Protein AF-A0A8T5KS28-F1 (afdb_monomer)

Nearest PDB structures (foldseek):
  8c5y-assembly1_B  TM=7.343E-01  e=1.553E-05  Pyrococcus abyssi
  2z6k-assembly2_B  TM=7.258E-01  e=2.654E-04  Homo sapiens
  1quq-assembly2_C  TM=7.238E-01  e=4.570E-04  Homo sapiens
  1quq-assembly3_A  TM=7.408E-01  e=6.974E-04  Homo sapiens
  2pi2-assembly3_C  TM=6.755E-01  e=1.131E-03  Homo sapiens

pLDDT: mean 91.24, std 11.67, range [44.41, 98.31]

Foldseek 3Di:
DPDPPDDDDADEDEPLGDDPPRQKHKYKFFFQDDDQFKTWGDPPNDIEIEGEPGGDPDDGRFTKIWIFGWDQDPVGTYGDTDDIDGCNVPDVVVVVVVVVD

Mean predicted aligned error: 4.87 Å

Secondary structure (DSSP, 8-state):
------PPP-EE--GGG--TT-SSEEEEEEEEEE-SSEEEEE-SS-EEEEE-SS---SPTT-EEEEEEEEEEETTEEEEEEEEEEE-TT--HHHHHHHH--

Sequence (101 aa):
MAEDFKRSPAVARNISDIKIEDVRVRIVGTIIDKDESTIALDDGTGKIDVTFKEPVKEDVNTLVRVFGKAVPTDSGFELEGEIIQDMSGLDMDLYKQSISI

Radius of gyration: 13.85 Å; Cα contacts (8 Å, |Δi|>4): 195; chains: 1; bounding box: 34×42×34 Å

Solvent-accessible surface area (backbone atoms only — not comparable to full-atom values): 5876 Å² total; per-residue (Å²): 132,83,76,80,81,72,74,76,72,59,44,81,43,56,67,67,67,68,50,96,83,43,62,28,31,30,40,60,29,31,26,75,40,74,57,66,34,36,36,32,33,37,58,89,67,33,72,40,46,32,43,39,93,55,71,62,85,78,53,70,73,39,36,32,36,40,32,27,34,55,42,82,50,99,91,48,59,36,29,48,42,76,45,80,39,89,36,76,87,58,60,64,71,62,50,51,59,74,70,65,123

Structure (mmCIF, N/CA/C/O backbone):
data_AF-A0A8T5KS28-F1
#
_entry.id   AF-A0A8T5KS28-F1
#
loop_
_atom_site.group_PDB
_atom_site.id
_atom_site.type_symbol
_atom_site.label_atom_id
_atom_site.label_alt_id
_atom_site.label_comp_id
_atom_site.label_asym_id
_atom_site.label_entity_id
_atom_site.label_seq_id
_atom_site.pdbx_PDB_ins_code
_atom_site.Cartn_x
_atom_site.Cartn_y
_atom_site.Cartn_z
_atom_site.occupancy
_atom_site.B_iso_or_equiv
_atom_site.auth_seq_id
_atom_site.auth_comp_id
_atom_site.auth_asym_id
_atom_site.auth_atom_id
_atom_site.pdbx_PDB_model_num
ATOM 1 N N . MET A 1 1 ? 9.915 32.112 -13.707 1.00 45.84 1 MET A N 1
ATOM 2 C CA . MET A 1 1 ? 8.963 31.126 -14.249 1.00 45.84 1 MET A CA 1
ATOM 3 C C . MET A 1 1 ? 8.878 30.028 -13.213 1.00 45.84 1 MET A C 1
ATOM 5 O O . MET A 1 1 ? 9.917 29.473 -12.889 1.00 45.84 1 MET A O 1
ATOM 9 N N . ALA A 1 2 ? 7.720 29.833 -12.584 1.00 51.62 2 ALA A N 1
ATOM 10 C CA . ALA A 1 2 ? 7.530 28.665 -11.736 1.00 51.62 2 ALA A CA 1
ATOM 11 C C . ALA A 1 2 ? 7.384 27.490 -12.699 1.00 51.62 2 ALA A C 1
ATOM 13 O O . ALA A 1 2 ? 6.427 27.455 -13.467 1.00 51.62 2 ALA A O 1
ATOM 14 N N . GLU A 1 3 ? 8.384 26.617 -12.760 1.00 53.19 3 GLU A N 1
ATOM 15 C CA . GLU A 1 3 ? 8.198 25.334 -13.422 1.00 53.19 3 GLU A CA 1
ATOM 16 C C . GLU A 1 3 ? 7.048 24.640 -12.692 1.00 53.19 3 GLU A C 1
ATOM 18 O O . GLU A 1 3 ? 7.104 24.454 -11.474 1.00 53.19 3 GLU A O 1
ATOM 23 N N . ASP A 1 4 ? 5.966 24.340 -13.411 1.00 57.12 4 ASP A N 1
ATOM 24 C CA . ASP A 1 4 ? 4.891 23.504 -12.896 1.00 57.12 4 ASP A CA 1
ATOM 25 C C . ASP A 1 4 ? 5.506 22.142 -12.558 1.00 57.12 4 ASP A C 1
ATOM 27 O O . ASP A 1 4 ? 5.671 21.284 -13.427 1.00 57.12 4 ASP A O 1
ATOM 31 N N . PHE A 1 5 ? 5.892 21.947 -11.293 1.00 59.47 5 PHE A N 1
ATOM 32 C CA . PHE A 1 5 ? 6.320 20.658 -10.759 1.00 59.47 5 PHE A CA 1
ATOM 33 C C . PHE A 1 5 ? 5.121 19.709 -10.800 1.00 59.47 5 PHE A C 1
ATOM 35 O O . PHE A 1 5 ? 4.392 19.517 -9.822 1.00 59.47 5 PHE A O 1
ATOM 42 N N . LYS A 1 6 ? 4.879 19.125 -11.974 1.00 72.44 6 LYS A N 1
ATOM 43 C CA . LYS A 1 6 ? 3.864 18.102 -12.166 1.00 72.44 6 LYS A CA 1
ATOM 44 C C . LYS A 1 6 ? 4.289 16.892 -11.345 1.00 72.44 6 LYS A C 1
ATOM 46 O O . LYS A 1 6 ? 5.331 16.295 -11.603 1.00 72.44 6 LYS A O 1
ATOM 51 N N . ARG A 1 7 ? 3.487 16.542 -10.336 1.00 73.75 7 ARG A N 1
ATOM 52 C CA . ARG A 1 7 ? 3.723 15.340 -9.527 1.00 73.75 7 ARG A CA 1
ATOM 53 C C . ARG A 1 7 ? 3.811 14.125 -10.449 1.00 73.75 7 ARG A C 1
ATOM 55 O O . ARG A 1 7 ? 2.989 13.992 -11.360 1.00 73.75 7 ARG A O 1
ATOM 62 N N . SER A 1 8 ? 4.766 13.236 -10.181 1.00 82.31 8 SER A N 1
ATOM 63 C CA . SER A 1 8 ? 4.866 11.967 -10.898 1.00 82.31 8 SER A CA 1
ATOM 64 C C . SER A 1 8 ? 3.530 11.214 -10.833 1.00 82.31 8 SER A C 1
ATOM 66 O O . SER A 1 8 ? 2.836 11.259 -9.803 1.00 82.31 8 SER A O 1
ATOM 68 N N . PRO A 1 9 ? 3.118 10.553 -11.927 1.00 89.56 9 PRO A N 1
ATOM 69 C CA . PRO A 1 9 ? 1.925 9.722 -11.906 1.00 89.56 9 PRO A CA 1
ATOM 70 C C . PRO A 1 9 ? 2.108 8.592 -10.890 1.00 89.56 9 PRO A C 1
ATOM 72 O O . PRO A 1 9 ? 3.200 8.047 -10.753 1.00 89.56 9 PRO A O 1
ATOM 75 N N . ALA A 1 10 ? 1.037 8.256 -10.172 1.00 94.25 10 ALA A N 1
ATOM 76 C CA . ALA A 1 10 ? 1.044 7.103 -9.283 1.00 94.25 10 ALA A CA 1
ATOM 77 C C . ALA A 1 10 ? 0.875 5.830 -10.118 1.00 94.25 10 ALA A C 1
ATOM 79 O O . ALA A 1 10 ? -0.163 5.644 -10.760 1.00 94.25 10 ALA A O 1
ATOM 80 N N . VAL A 1 11 ? 1.899 4.983 -10.136 1.00 94.75 11 VAL A N 1
ATOM 81 C CA . VAL A 1 11 ? 1.904 3.742 -10.912 1.00 94.75 11 VAL A CA 1
ATOM 82 C C . VAL A 1 11 ? 1.111 2.674 -10.162 1.00 94.75 11 VAL A C 1
ATOM 84 O O . VAL A 1 11 ? 1.272 2.502 -8.957 1.00 94.75 11 VAL A O 1
ATOM 87 N N . ALA A 1 12 ? 0.229 1.960 -10.861 1.00 94.69 12 ALA A N 1
ATOM 88 C CA . ALA A 1 12 ? -0.493 0.845 -10.260 1.00 94.69 12 ALA A CA 1
ATOM 89 C C . ALA A 1 12 ? 0.463 -0.332 -10.004 1.00 94.69 12 ALA A C 1
ATOM 91 O O . ALA A 1 12 ? 1.204 -0.740 -10.907 1.00 94.69 12 ALA A O 1
ATOM 92 N N . ARG A 1 13 ? 0.438 -0.864 -8.781 1.00 95.19 13 ARG A N 1
ATOM 93 C CA . ARG A 1 13 ? 1.259 -1.999 -8.344 1.00 95.19 13 ARG A CA 1
ATOM 94 C C . ARG A 1 13 ? 0.460 -2.910 -7.422 1.00 95.19 13 ARG A C 1
ATOM 96 O O . ARG A 1 13 ? -0.399 -2.422 -6.689 1.00 95.19 13 ARG A O 1
ATOM 103 N N . ASN A 1 14 ? 0.780 -4.199 -7.461 1.00 94.69 14 ASN A N 1
ATOM 104 C CA . ASN A 1 14 ? 0.573 -5.061 -6.303 1.00 94.69 14 ASN A CA 1
ATOM 105 C C . ASN A 1 14 ? 1.688 -4.776 -5.290 1.00 94.69 14 ASN A C 1
ATOM 107 O O . ASN A 1 14 ? 2.777 -4.346 -5.682 1.00 94.69 14 ASN A O 1
ATOM 111 N N . ILE A 1 15 ? 1.444 -5.028 -4.010 1.00 95.75 15 ILE A N 1
ATOM 112 C CA . ILE A 1 15 ? 2.402 -4.755 -2.934 1.00 95.75 15 ILE A CA 1
ATOM 113 C C . ILE A 1 15 ? 3.713 -5.520 -3.162 1.00 95.75 15 ILE A C 1
ATOM 115 O O . ILE A 1 15 ? 4.785 -4.935 -3.024 1.00 95.75 15 ILE A O 1
ATOM 119 N N . SER A 1 16 ? 3.652 -6.786 -3.592 1.00 94.88 16 SER A N 1
ATOM 120 C CA . SER A 1 16 ? 4.854 -7.585 -3.885 1.00 94.88 16 SER A CA 1
ATOM 121 C C . SER A 1 16 ? 5.681 -7.074 -5.069 1.00 94.88 16 SER A C 1
ATOM 123 O O . SER A 1 16 ? 6.847 -7.439 -5.203 1.00 94.88 16 SER A O 1
ATOM 125 N N . ASP A 1 17 ? 5.079 -6.264 -5.941 1.00 95.00 17 ASP A N 1
ATOM 126 C CA . ASP A 1 17 ? 5.665 -5.839 -7.215 1.00 95.00 17 ASP A CA 1
ATOM 127 C C . ASP A 1 17 ? 6.252 -4.421 -7.155 1.00 95.00 17 ASP A C 1
ATOM 129 O O . ASP A 1 17 ? 6.704 -3.904 -8.181 1.00 95.00 17 ASP A O 1
ATOM 133 N N . ILE A 1 18 ? 6.225 -3.774 -5.983 1.00 95.50 18 ILE A N 1
ATOM 134 C CA . ILE A 1 18 ? 6.810 -2.445 -5.772 1.00 95.50 18 ILE A CA 1
ATOM 135 C C . ILE A 1 18 ? 8.328 -2.519 -5.972 1.00 95.50 18 ILE A C 1
ATOM 137 O O . ILE A 1 18 ? 9.016 -3.361 -5.393 1.00 95.50 18 ILE A O 1
ATOM 141 N N . LYS A 1 19 ? 8.857 -1.616 -6.800 1.00 94.25 19 LYS A N 1
ATOM 142 C CA . LYS A 1 19 ? 10.287 -1.516 -7.117 1.00 94.25 19 LYS A CA 1
ATOM 143 C C . LYS A 1 19 ? 10.881 -0.222 -6.598 1.00 94.25 19 LYS A C 1
ATOM 145 O O . LYS A 1 19 ? 10.189 0.770 -6.396 1.00 94.25 19 LYS A O 1
ATOM 150 N N . ILE A 1 20 ? 12.206 -0.197 -6.493 1.00 91.12 20 ILE A N 1
ATOM 151 C CA . ILE A 1 20 ? 12.943 0.991 -6.046 1.00 91.12 20 ILE A CA 1
ATOM 152 C C . ILE A 1 20 ? 12.778 2.187 -6.996 1.00 91.12 20 ILE A C 1
ATOM 154 O O . ILE A 1 20 ? 12.910 3.333 -6.578 1.00 91.12 20 ILE A O 1
ATOM 158 N N . GLU A 1 21 ? 12.454 1.934 -8.267 1.00 92.44 21 GLU A N 1
ATOM 159 C CA . GLU A 1 21 ? 12.163 2.986 -9.244 1.00 92.44 21 GLU A CA 1
ATOM 160 C C . GLU A 1 21 ? 10.749 3.580 -9.098 1.00 92.44 21 GLU A C 1
ATOM 162 O O . GLU A 1 21 ? 10.461 4.639 -9.666 1.00 92.44 21 GLU A O 1
ATOM 167 N N . ASP A 1 22 ? 9.851 2.917 -8.361 1.00 92.12 22 ASP A N 1
ATOM 168 C CA . ASP A 1 22 ? 8.458 3.330 -8.213 1.00 92.12 22 ASP A CA 1
ATOM 169 C C . ASP A 1 22 ? 8.332 4.474 -7.191 1.00 92.12 22 ASP A C 1
ATOM 171 O O . ASP A 1 22 ? 7.912 4.295 -6.053 1.00 92.12 22 ASP A O 1
ATOM 175 N N . VAL A 1 23 ? 8.653 5.698 -7.618 1.00 92.25 23 VAL A N 1
ATOM 176 C CA . VAL A 1 23 ? 8.612 6.901 -6.759 1.00 92.25 23 VAL A CA 1
ATOM 177 C C . VAL A 1 23 ? 7.233 7.134 -6.131 1.00 92.25 23 VAL A C 1
ATOM 179 O O . VAL A 1 23 ? 7.126 7.597 -4.996 1.00 92.25 23 VAL A O 1
ATOM 182 N N . ARG A 1 24 ? 6.161 6.861 -6.881 1.00 95.75 24 ARG A N 1
ATOM 183 C CA . ARG A 1 24 ? 4.780 7.059 -6.440 1.00 95.75 24 ARG A CA 1
ATOM 184 C C . ARG A 1 24 ? 3.920 5.911 -6.935 1.00 95.75 24 ARG A C 1
ATOM 186 O O . ARG A 1 24 ? 3.859 5.668 -8.141 1.00 95.75 24 ARG A O 1
ATOM 193 N N . VAL A 1 25 ? 3.214 5.257 -6.025 1.00 96.88 25 VAL A N 1
ATOM 194 C CA . VAL A 1 25 ? 2.394 4.083 -6.329 1.00 96.88 25 VAL A CA 1
ATOM 195 C C . VAL A 1 25 ? 0.938 4.295 -5.955 1.00 96.88 25 VAL A C 1
ATOM 197 O O . VAL A 1 25 ? 0.584 5.171 -5.161 1.00 96.88 25 VAL A O 1
ATOM 200 N N . ARG A 1 26 ? 0.086 3.485 -6.577 1.00 96.81 26 ARG A N 1
ATOM 201 C CA . ARG A 1 26 ? -1.318 3.314 -6.234 1.00 96.81 26 ARG A CA 1
ATOM 202 C C . ARG A 1 26 ? -1.578 1.835 -6.000 1.00 96.81 26 ARG A C 1
ATOM 204 O O . ARG A 1 26 ? -1.487 1.053 -6.948 1.00 96.81 26 ARG A O 1
ATOM 211 N N . ILE A 1 27 ? -1.971 1.493 -4.783 1.00 96.81 27 ILE A N 1
ATOM 212 C CA . ILE A 1 27 ? -2.269 0.122 -4.364 1.00 96.81 27 ILE A CA 1
ATOM 213 C C . ILE A 1 27 ? -3.730 0.008 -3.929 1.00 96.81 27 ILE A C 1
ATOM 215 O O . ILE A 1 27 ? -4.346 1.000 -3.532 1.00 96.81 27 ILE A O 1
ATOM 219 N N . VAL A 1 28 ? -4.302 -1.187 -4.048 1.00 96.94 28 VAL A N 1
ATOM 220 C CA . VAL A 1 28 ? -5.641 -1.514 -3.541 1.00 96.94 28 VAL A CA 1
ATOM 221 C C . VAL A 1 28 ? -5.488 -2.699 -2.608 1.00 96.94 28 VAL A C 1
ATOM 223 O O . VAL A 1 28 ? -4.956 -3.716 -3.032 1.00 96.94 28 VAL A O 1
ATOM 226 N N . GLY A 1 29 ? -5.947 -2.563 -1.369 1.00 96.94 29 GLY A N 1
ATOM 227 C CA . GLY A 1 29 ? -5.794 -3.589 -0.344 1.00 96.94 29 GLY A CA 1
ATOM 228 C C . GLY A 1 29 ? -6.767 -3.386 0.809 1.00 96.94 29 GLY A C 1
ATOM 229 O O . GLY A 1 29 ? -7.431 -2.352 0.914 1.00 96.94 29 GLY A O 1
ATOM 230 N N . THR A 1 30 ? -6.873 -4.394 1.660 1.00 97.88 30 THR A N 1
ATOM 231 C CA . THR A 1 30 ? -7.706 -4.375 2.859 1.00 97.88 30 THR A CA 1
ATOM 232 C C . THR A 1 30 ? -6.878 -3.918 4.053 1.00 97.88 30 THR A C 1
ATOM 234 O O . THR A 1 30 ? -5.752 -4.375 4.235 1.00 97.88 30 THR A O 1
ATOM 237 N N . ILE A 1 31 ? -7.440 -3.034 4.880 1.00 98.31 31 ILE A N 1
ATOM 238 C CA . ILE A 1 31 ? -6.831 -2.646 6.158 1.00 98.31 31 ILE A CA 1
ATOM 239 C C . ILE A 1 31 ? -6.874 -3.851 7.098 1.00 98.31 31 ILE A C 1
ATOM 241 O O . ILE A 1 31 ? -7.959 -4.307 7.456 1.00 98.31 31 ILE A O 1
ATOM 245 N N . ILE A 1 32 ? -5.710 -4.360 7.497 1.00 98.31 32 ILE A N 1
ATOM 246 C CA . ILE A 1 32 ? -5.587 -5.502 8.418 1.00 98.31 32 ILE A CA 1
ATOM 247 C C . ILE A 1 32 ? -5.193 -5.083 9.836 1.00 98.31 32 ILE A C 1
ATOM 249 O O . ILE A 1 32 ? -5.470 -5.824 10.776 1.00 98.31 32 ILE A O 1
ATOM 253 N N . ASP A 1 33 ? -4.592 -3.903 9.990 1.00 98.19 33 ASP A N 1
ATOM 254 C CA . ASP A 1 33 ? -4.273 -3.292 11.280 1.00 98.19 33 ASP A CA 1
ATOM 255 C C . ASP A 1 33 ? -4.281 -1.761 11.165 1.00 98.19 33 ASP A C 1
ATOM 257 O O . ASP A 1 33 ? -4.130 -1.218 10.062 1.00 98.19 33 ASP A O 1
ATOM 261 N N . LYS A 1 34 ? -4.495 -1.067 12.285 1.00 97.06 34 LYS A N 1
ATOM 262 C CA . LYS A 1 34 ? -4.637 0.392 12.331 1.00 97.06 34 LYS A CA 1
ATOM 263 C C . LYS A 1 34 ? -4.189 0.978 13.670 1.00 97.06 34 LYS A C 1
ATOM 265 O O . LYS A 1 34 ? -4.641 0.548 14.728 1.00 97.06 34 LYS A O 1
ATOM 270 N N . ASP A 1 35 ? -3.419 2.055 13.572 1.00 96.06 35 ASP A N 1
ATOM 271 C CA . ASP A 1 35 ? -3.185 3.056 14.616 1.00 96.06 35 ASP A CA 1
ATOM 272 C C . ASP A 1 35 ? -3.781 4.420 14.179 1.00 96.06 35 ASP A C 1
ATOM 274 O O . ASP A 1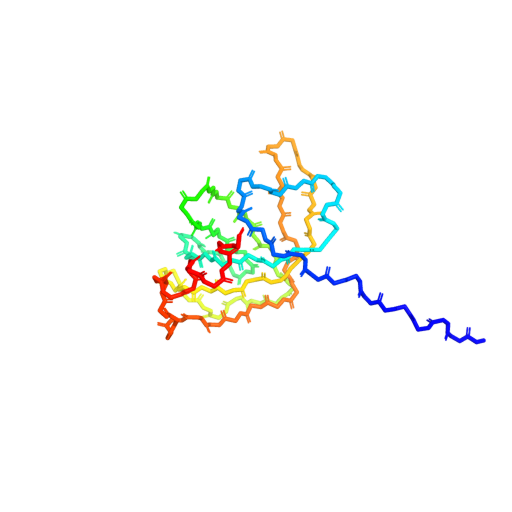 35 ? -4.481 4.499 13.167 1.00 96.06 35 ASP A O 1
ATOM 278 N N . GLU A 1 36 ? -3.547 5.516 14.911 1.00 94.25 36 GLU A N 1
ATO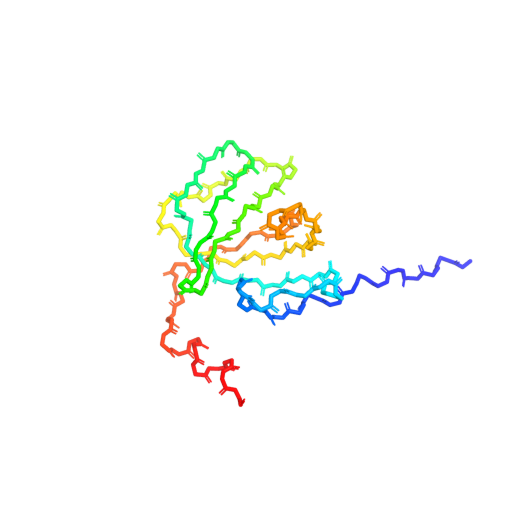M 279 C CA . GLU A 1 36 ? -4.141 6.830 14.608 1.00 94.25 36 GLU A CA 1
ATOM 280 C C . GLU A 1 36 ? -3.899 7.293 13.160 1.00 94.25 36 GLU A C 1
ATOM 282 O O . GLU A 1 36 ? -4.849 7.628 12.448 1.00 94.25 36 GLU A O 1
ATOM 287 N N . SER A 1 37 ? -2.641 7.309 12.711 1.00 96.81 37 SER A N 1
ATOM 288 C CA . SER A 1 37 ? -2.233 7.795 11.380 1.00 96.81 37 SER A CA 1
ATOM 289 C C . SER A 1 37 ? -1.563 6.735 10.508 1.00 96.81 37 SER A C 1
ATOM 291 O O . SER A 1 37 ? -1.123 7.045 9.399 1.00 96.81 37 SER A O 1
ATOM 293 N N . THR A 1 38 ? -1.472 5.501 10.998 1.00 97.62 38 THR A N 1
ATOM 294 C CA . THR A 1 38 ? -0.757 4.409 10.335 1.00 97.62 38 THR A CA 1
ATOM 295 C C . THR A 1 38 ? -1.699 3.233 10.134 1.00 97.62 38 THR A C 1
ATOM 297 O O . THR A 1 38 ? -2.455 2.878 11.036 1.00 97.62 38 THR A O 1
ATOM 300 N N . ILE A 1 39 ? -1.665 2.625 8.952 1.00 98.25 39 ILE A N 1
ATOM 301 C CA . ILE A 1 39 ? -2.432 1.417 8.630 1.00 98.25 39 ILE A CA 1
ATOM 302 C C . ILE A 1 39 ? -1.524 0.369 8.004 1.00 98.25 39 ILE A C 1
ATOM 304 O O . ILE A 1 39 ? -0.645 0.709 7.215 1.00 98.25 39 ILE A O 1
ATOM 308 N N . ALA A 1 40 ? -1.800 -0.898 8.292 1.00 98.12 40 ALA A N 1
ATOM 309 C CA . ALA A 1 40 ? -1.227 -2.020 7.563 1.00 98.12 40 ALA A CA 1
ATOM 310 C C . ALA A 1 40 ? -2.231 -2.492 6.505 1.00 98.12 40 ALA A C 1
ATOM 312 O O . ALA A 1 40 ? -3.392 -2.782 6.820 1.00 98.12 40 ALA A O 1
ATOM 313 N N . LEU A 1 41 ? -1.792 -2.573 5.250 1.00 97.94 41 LEU A N 1
ATOM 314 C CA . LEU A 1 41 ? -2.593 -3.051 4.122 1.00 97.94 41 LEU A CA 1
ATOM 315 C C . LEU A 1 41 ? -2.141 -4.432 3.662 1.00 97.94 41 LEU A C 1
ATOM 317 O O . LEU A 1 41 ? -0.945 -4.706 3.618 1.00 97.94 41 LEU A O 1
ATOM 321 N N . ASP A 1 42 ? -3.101 -5.254 3.246 1.00 97.62 42 ASP A N 1
ATOM 322 C CA . ASP A 1 42 ? -2.882 -6.545 2.589 1.00 97.62 42 ASP A CA 1
ATOM 323 C C . ASP A 1 42 ? -3.684 -6.600 1.280 1.00 97.62 42 ASP A C 1
ATOM 325 O O . ASP A 1 42 ? -4.891 -6.346 1.272 1.00 97.62 42 ASP A O 1
ATOM 329 N N . ASP A 1 43 ? -3.023 -6.895 0.160 1.00 94.44 43 ASP A N 1
ATOM 330 C CA . ASP A 1 43 ? -3.657 -7.039 -1.160 1.00 94.44 43 ASP A CA 1
ATOM 331 C C . ASP A 1 43 ? -3.715 -8.496 -1.658 1.00 94.44 43 ASP A C 1
ATOM 333 O O . ASP A 1 43 ? -4.121 -8.766 -2.791 1.00 94.44 43 ASP A O 1
ATOM 337 N N . GLY A 1 44 ? -3.315 -9.447 -0.811 1.00 94.62 44 GLY A N 1
ATOM 338 C CA . GLY A 1 44 ? -3.174 -10.866 -1.125 1.00 94.62 44 GLY A CA 1
ATOM 339 C C . GLY A 1 44 ? -1.840 -11.244 -1.776 1.00 94.62 44 GLY A C 1
ATOM 340 O O . GLY A 1 44 ? -1.552 -12.436 -1.892 1.00 94.62 44 GLY A O 1
ATOM 341 N N . THR A 1 45 ? -1.020 -10.272 -2.184 1.00 94.81 45 THR A N 1
ATOM 342 C CA . THR A 1 45 ? 0.339 -10.492 -2.714 1.00 94.81 45 THR A CA 1
ATOM 343 C C . THR A 1 45 ? 1.419 -10.125 -1.700 1.00 94.81 45 THR A C 1
ATOM 345 O O . THR A 1 45 ? 2.488 -10.734 -1.684 1.00 94.81 45 THR A O 1
ATOM 348 N N . GLY A 1 46 ? 1.137 -9.164 -0.820 1.00 95.31 46 GLY A N 1
ATOM 349 C CA . GLY A 1 46 ? 2.047 -8.723 0.225 1.00 95.31 46 GLY A CA 1
ATOM 350 C C . GLY A 1 46 ? 1.358 -7.849 1.264 1.00 95.31 46 GLY A C 1
ATOM 351 O O . GLY A 1 46 ? 0.160 -7.579 1.183 1.00 95.31 46 GLY A O 1
ATOM 352 N N . LYS A 1 47 ? 2.147 -7.405 2.244 1.00 97.25 47 LYS A N 1
ATOM 353 C CA . LYS A 1 47 ? 1.723 -6.474 3.291 1.00 97.25 47 LYS A CA 1
ATOM 354 C C . LYS A 1 47 ? 2.594 -5.231 3.268 1.00 97.25 47 LYS A C 1
ATOM 356 O O . LYS A 1 47 ? 3.793 -5.349 3.022 1.00 97.25 47 LYS A O 1
ATOM 361 N N . ILE A 1 48 ? 2.003 -4.069 3.516 1.00 97.56 48 ILE A N 1
ATOM 362 C CA . ILE A 1 48 ? 2.739 -2.805 3.583 1.00 97.56 48 ILE A CA 1
ATOM 363 C C . ILE A 1 48 ? 2.130 -1.864 4.613 1.00 97.56 48 ILE A C 1
ATOM 365 O O . ILE A 1 48 ? 0.906 -1.745 4.703 1.00 97.56 48 ILE A O 1
ATOM 369 N N . ASP A 1 49 ? 3.000 -1.171 5.339 1.00 97.94 49 ASP A N 1
ATOM 370 C CA . ASP A 1 49 ? 2.604 -0.113 6.254 1.00 97.94 49 ASP A CA 1
ATOM 371 C C . ASP A 1 49 ? 2.524 1.221 5.512 1.00 97.94 49 ASP A C 1
ATOM 373 O O . ASP A 1 49 ? 3.396 1.586 4.714 1.00 97.94 49 ASP A O 1
ATOM 377 N N . VAL A 1 50 ? 1.443 1.949 5.772 1.00 98.19 50 VAL A N 1
ATOM 378 C CA . VAL A 1 50 ?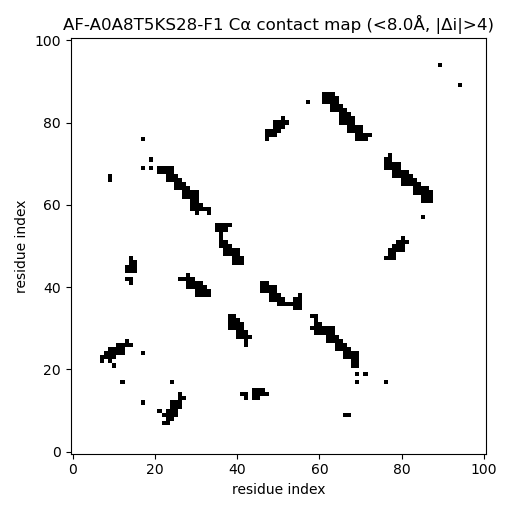 1.175 3.264 5.201 1.00 98.19 50 VAL A CA 1
ATOM 379 C C . VAL A 1 50 ? 1.011 4.267 6.328 1.00 98.19 50 VAL A C 1
ATOM 381 O O . VAL A 1 50 ? 0.094 4.144 7.139 1.00 98.19 50 VAL A O 1
ATOM 384 N N . THR A 1 51 ? 1.849 5.300 6.328 1.00 98.31 51 THR A N 1
ATOM 385 C CA . THR A 1 51 ? 1.775 6.406 7.288 1.00 98.31 51 THR A CA 1
ATOM 386 C C . THR A 1 51 ? 1.220 7.654 6.610 1.00 98.31 51 THR A C 1
ATOM 388 O O . THR A 1 51 ? 1.725 8.088 5.573 1.00 98.31 51 THR A O 1
ATOM 391 N N . PHE A 1 52 ? 0.197 8.263 7.204 1.00 98.00 52 PHE A N 1
ATOM 392 C CA . PHE A 1 52 ? -0.425 9.503 6.744 1.00 98.00 52 PHE A CA 1
ATOM 393 C C . PHE A 1 52 ? -0.071 10.679 7.659 1.00 98.00 52 PHE A C 1
ATOM 395 O O . PHE A 1 52 ? 0.326 10.516 8.808 1.00 98.00 52 PHE A O 1
ATOM 402 N N . LYS A 1 53 ? -0.238 11.904 7.148 1.00 96.44 53 LY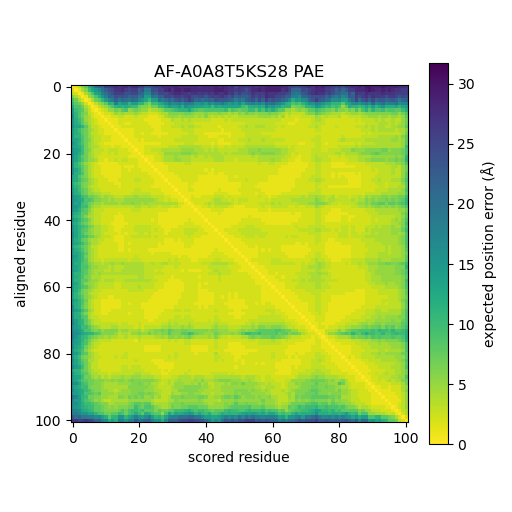S A N 1
ATOM 403 C CA . LYS A 1 53 ? -0.069 13.131 7.951 1.00 96.44 53 LYS A CA 1
ATOM 404 C C . LYS A 1 53 ? -1.248 13.424 8.875 1.00 96.44 53 LYS A C 1
ATOM 406 O O . LYS A 1 53 ? -1.092 14.161 9.842 1.00 96.44 53 LYS A O 1
ATOM 411 N N . GLU A 1 54 ? -2.421 12.916 8.524 1.00 95.50 54 GLU A N 1
ATOM 412 C CA . GLU A 1 54 ? -3.666 13.105 9.260 1.00 95.50 54 GLU A CA 1
ATOM 413 C C . GLU A 1 54 ? -4.196 11.741 9.713 1.00 95.50 54 GLU A C 1
ATOM 415 O O . GLU A 1 54 ? -3.871 10.732 9.077 1.00 95.50 54 GLU A O 1
ATOM 420 N N . PRO A 1 55 ? -5.017 11.694 10.776 1.00 96.12 55 PRO A N 1
ATOM 421 C CA . PRO A 1 55 ? -5.611 10.449 11.229 1.00 96.12 55 PRO A CA 1
ATOM 422 C C . PRO A 1 55 ? -6.447 9.764 10.145 1.00 96.12 55 PRO A C 1
ATOM 424 O O . PRO A 1 55 ? -7.218 10.413 9.428 1.00 96.12 55 PRO A O 1
ATOM 427 N N . VAL A 1 56 ? -6.330 8.440 10.063 1.00 96.19 56 VAL A N 1
ATOM 428 C CA . VAL A 1 56 ? -7.067 7.621 9.096 1.00 96.19 56 VAL A CA 1
ATOM 429 C C . VAL A 1 56 ? -8.475 7.352 9.623 1.00 96.19 56 VAL A C 1
ATOM 431 O O . VAL A 1 56 ? -8.662 6.952 10.775 1.00 96.19 56 VAL A O 1
ATOM 434 N N . LYS A 1 57 ? -9.497 7.574 8.792 1.00 96.06 57 LYS A N 1
ATOM 435 C CA . LYS A 1 57 ? -10.907 7.456 9.209 1.00 96.06 57 LYS A CA 1
ATOM 436 C C . LYS A 1 57 ? -11.463 6.057 8.984 1.00 96.06 57 LYS A C 1
ATOM 438 O O . LYS A 1 57 ? -12.330 5.628 9.729 1.00 96.06 57 LYS A O 1
ATOM 443 N N . GLU A 1 58 ? -10.948 5.370 7.980 1.00 96.06 58 GLU A N 1
ATOM 444 C CA . GLU A 1 58 ? -11.329 4.035 7.548 1.00 96.06 58 GLU A CA 1
ATOM 445 C C . GLU A 1 58 ? -10.952 2.996 8.611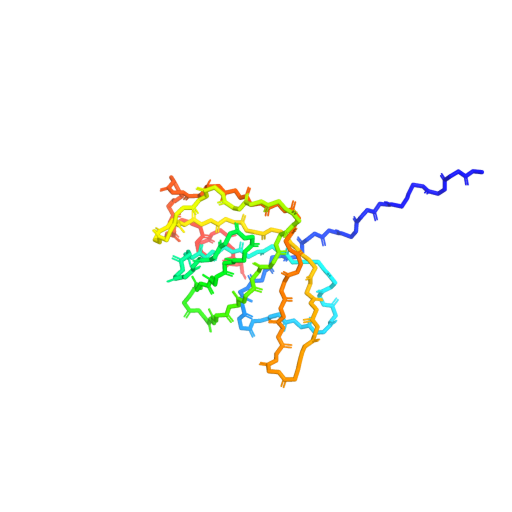 1.00 96.06 58 GLU A C 1
ATOM 447 O O . GLU A 1 58 ? -9.905 3.108 9.254 1.00 96.06 58 GLU A O 1
ATOM 452 N N . ASP A 1 59 ? -11.810 1.999 8.821 1.00 96.62 59 ASP A N 1
ATOM 453 C CA . ASP A 1 59 ? -11.628 0.974 9.851 1.00 96.62 59 ASP A CA 1
ATOM 454 C C . ASP A 1 59 ? -10.950 -0.289 9.306 1.00 96.62 59 ASP A C 1
ATOM 456 O O . ASP A 1 59 ? -10.913 -0.542 8.097 1.00 96.62 59 ASP A O 1
ATOM 460 N N . VAL A 1 60 ? -10.448 -1.128 10.213 1.00 97.69 60 VAL A N 1
ATOM 461 C CA . VAL A 1 60 ? -9.944 -2.468 9.879 1.00 97.69 60 VAL A CA 1
ATOM 462 C C . VAL A 1 60 ? -11.036 -3.279 9.164 1.00 97.69 60 VAL A C 1
ATOM 464 O O . VAL A 1 60 ? -12.215 -3.189 9.503 1.00 97.69 60 VAL A O 1
ATOM 467 N N . ASN A 1 61 ? -10.637 -4.103 8.194 1.00 96.94 61 ASN A N 1
ATOM 468 C CA . ASN A 1 61 ? -11.474 -4.832 7.231 1.00 96.94 61 ASN A CA 1
ATOM 469 C C . ASN A 1 61 ? -12.119 -3.974 6.128 1.00 96.94 61 ASN A C 1
ATOM 471 O O . ASN A 1 61 ? -12.892 -4.502 5.328 1.00 96.94 61 ASN A O 1
ATOM 475 N N . THR A 1 62 ? -11.780 -2.688 6.023 1.00 97.25 62 THR A N 1
ATOM 476 C CA . THR A 1 62 ? -12.211 -1.849 4.894 1.00 97.25 62 THR A CA 1
ATOM 477 C C . THR A 1 62 ? -11.301 -2.077 3.690 1.00 97.25 62 THR A C 1
ATOM 479 O O . THR A 1 62 ? -10.073 -2.063 3.815 1.00 97.25 62 THR A O 1
ATOM 482 N N . LEU A 1 63 ? -11.893 -2.274 2.510 1.00 97.25 63 LEU A N 1
ATOM 483 C CA . LEU A 1 63 ? -11.158 -2.283 1.247 1.00 97.25 63 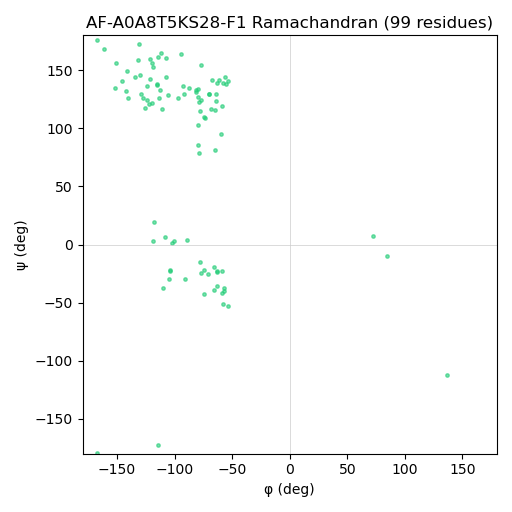LEU A CA 1
ATOM 484 C C . LEU A 1 63 ? -10.888 -0.840 0.826 1.00 97.25 63 LEU A C 1
ATOM 486 O O . LEU A 1 63 ? -11.823 -0.060 0.651 1.00 97.25 63 LEU A O 1
ATOM 490 N N . VAL A 1 64 ? -9.621 -0.488 0.630 1.00 97.94 64 VAL A N 1
ATOM 491 C CA . VAL A 1 64 ? -9.217 0.879 0.302 1.00 97.94 64 VAL A CA 1
ATOM 492 C C . VAL A 1 64 ? -8.253 0.922 -0.871 1.00 97.94 64 VAL A C 1
ATOM 494 O O . VAL A 1 64 ? -7.573 -0.047 -1.210 1.00 97.94 64 VAL A O 1
ATOM 497 N N . ARG A 1 65 ? -8.179 2.091 -1.501 1.00 97.69 65 ARG A N 1
ATOM 498 C CA . ARG A 1 65 ? -7.142 2.434 -2.468 1.00 97.69 65 ARG A CA 1
ATOM 499 C C . ARG A 1 65 ? -6.279 3.536 -1.893 1.00 97.69 65 ARG A C 1
ATOM 501 O O . ARG A 1 65 ? -6.785 4.603 -1.551 1.00 97.69 65 ARG A O 1
ATOM 508 N N . VAL A 1 66 ? -4.978 3.295 -1.864 1.00 97.94 66 VAL A N 1
ATOM 509 C CA . VAL A 1 66 ? -4.001 4.242 -1.338 1.00 97.94 66 VAL A CA 1
ATOM 510 C C . VAL A 1 66 ? -3.083 4.723 -2.444 1.00 97.94 66 VAL A C 1
ATOM 512 O O . VAL A 1 66 ? -2.626 3.946 -3.282 1.00 97.94 66 VAL A O 1
ATOM 515 N N . PHE A 1 67 ? -2.815 6.024 -2.431 1.00 97.94 67 PHE A N 1
ATOM 516 C CA . PHE A 1 67 ? -1.777 6.664 -3.223 1.00 97.94 67 PHE A CA 1
ATOM 517 C C . PHE A 1 67 ? -0.705 7.170 -2.277 1.00 97.94 67 PHE A C 1
ATOM 519 O O . PHE A 1 67 ? -1.028 7.849 -1.302 1.00 97.94 67 PHE A O 1
ATOM 526 N N . GLY A 1 68 ? 0.554 6.897 -2.590 1.00 96.81 68 GLY A N 1
ATOM 527 C CA . GLY A 1 68 ? 1.652 7.346 -1.752 1.00 96.81 68 GLY A CA 1
ATOM 528 C C . GLY A 1 68 ? 3.007 7.207 -2.419 1.00 96.81 68 GLY A C 1
ATOM 529 O O . GLY A 1 68 ? 3.119 6.713 -3.547 1.00 96.81 68 GLY A O 1
ATOM 530 N N . LYS A 1 69 ? 4.036 7.678 -1.722 1.00 96.44 69 LYS A N 1
ATOM 531 C CA . LYS A 1 69 ? 5.429 7.512 -2.140 1.00 96.44 69 LYS A CA 1
ATOM 532 C C . LYS A 1 69 ? 5.997 6.252 -1.514 1.00 96.44 69 LYS A C 1
ATOM 534 O O . LYS A 1 69 ? 5.868 6.083 -0.305 1.00 96.44 69 LYS A O 1
ATOM 539 N N . ALA A 1 70 ? 6.616 5.402 -2.326 1.00 96.25 70 ALA A N 1
ATOM 540 C CA . ALA A 1 70 ? 7.318 4.238 -1.808 1.00 96.25 70 ALA A CA 1
ATOM 541 C C . ALA A 1 70 ? 8.661 4.688 -1.220 1.00 96.25 70 ALA A C 1
ATOM 543 O O . ALA A 1 70 ? 9.462 5.337 -1.898 1.00 96.25 70 ALA A O 1
ATOM 544 N N . VAL A 1 71 ? 8.890 4.357 0.045 1.00 96.00 71 VAL A N 1
ATOM 545 C CA . VAL A 1 71 ? 10.129 4.634 0.768 1.00 96.00 71 VAL A CA 1
ATOM 546 C C . VAL A 1 71 ? 10.818 3.295 1.025 1.00 96.00 71 VAL A C 1
ATOM 548 O O . VAL A 1 71 ? 10.234 2.447 1.698 1.00 96.00 71 VAL A O 1
ATOM 551 N N . PRO A 1 72 ? 12.023 3.056 0.478 1.00 94.00 72 PRO A N 1
ATOM 552 C CA . PRO A 1 72 ? 12.768 1.833 0.754 1.00 94.00 72 PRO A CA 1
ATOM 553 C C . PRO A 1 72 ? 13.147 1.739 2.235 1.00 94.00 72 PRO A C 1
ATOM 555 O O . PRO A 1 72 ? 13.601 2.722 2.822 1.00 94.00 72 PRO A O 1
ATOM 558 N N . THR A 1 73 ? 13.029 0.545 2.805 1.00 92.81 73 THR A N 1
ATOM 559 C CA . THR A 1 73 ? 13.451 0.211 4.171 1.00 92.81 73 THR A CA 1
ATOM 560 C C . THR A 1 73 ? 14.298 -1.063 4.165 1.00 92.81 73 THR A C 1
ATOM 562 O O . THR A 1 73 ? 14.403 -1.750 3.148 1.00 92.81 73 THR A O 1
ATOM 565 N N . ASP A 1 74 ? 14.892 -1.419 5.307 1.00 89.12 74 ASP A N 1
ATOM 566 C CA . ASP A 1 74 ? 15.669 -2.663 5.436 1.00 89.12 74 ASP A CA 1
ATOM 567 C C . ASP A 1 74 ? 14.813 -3.930 5.220 1.00 89.12 74 ASP A C 1
ATOM 569 O O . ASP A 1 74 ? 15.340 -4.989 4.876 1.00 89.12 74 ASP A O 1
ATOM 573 N N . SER A 1 75 ? 13.492 -3.832 5.411 1.00 86.31 75 SER A N 1
ATOM 574 C CA . SER A 1 75 ? 12.521 -4.926 5.286 1.00 86.31 75 SER A CA 1
ATOM 575 C C . SER A 1 75 ? 11.711 -4.899 3.983 1.00 86.31 75 SER A C 1
ATOM 577 O O . SER A 1 75 ? 10.871 -5.776 3.780 1.00 86.31 75 SER A O 1
ATOM 579 N N . GLY A 1 76 ? 11.960 -3.935 3.089 1.00 90.62 76 GLY A N 1
ATOM 580 C CA . GLY A 1 76 ? 11.245 -3.790 1.823 1.00 90.62 76 GLY A CA 1
ATOM 581 C C . GLY A 1 76 ? 10.882 -2.338 1.540 1.00 90.62 76 GLY A C 1
ATOM 582 O O . GLY A 1 76 ? 11.756 -1.519 1.262 1.00 90.62 76 GLY A O 1
ATOM 583 N N . PHE A 1 77 ? 9.586 -2.032 1.569 1.00 95.06 77 PHE A N 1
ATOM 584 C CA . PHE A 1 77 ? 9.066 -0.691 1.331 1.00 95.06 77 PHE A CA 1
ATOM 585 C C . PHE A 1 77 ? 8.017 -0.327 2.374 1.00 95.06 77 PHE A C 1
ATOM 587 O O . PHE A 1 77 ? 7.201 -1.161 2.75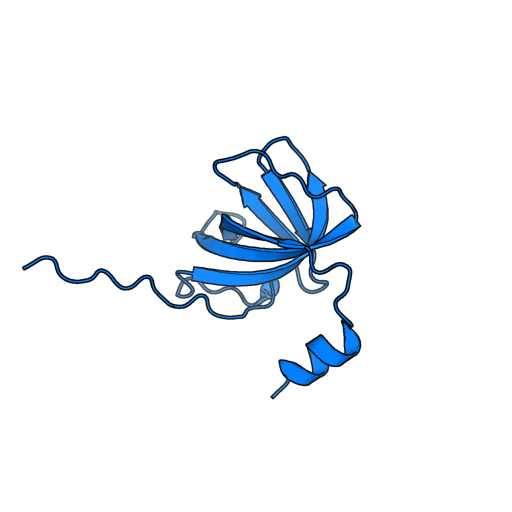8 1.00 95.06 77 PHE A O 1
ATOM 594 N N . GLU A 1 78 ? 8.004 0.944 2.747 1.00 96.62 78 GLU A N 1
ATOM 595 C CA . GLU A 1 78 ? 6.893 1.608 3.420 1.00 96.62 78 GLU A CA 1
ATOM 596 C C . GLU A 1 78 ? 6.273 2.645 2.483 1.00 96.62 78 GLU A C 1
ATOM 598 O O . GLU A 1 78 ? 6.851 3.024 1.456 1.00 96.62 78 GLU A O 1
ATOM 603 N N . LEU A 1 79 ? 5.078 3.112 2.829 1.00 97.31 79 LEU A N 1
ATOM 604 C CA . LEU A 1 79 ? 4.346 4.091 2.042 1.00 97.31 79 LEU A CA 1
ATOM 605 C C . LEU A 1 79 ? 4.071 5.365 2.839 1.00 97.31 79 LEU A C 1
ATOM 607 O O . LEU A 1 79 ? 3.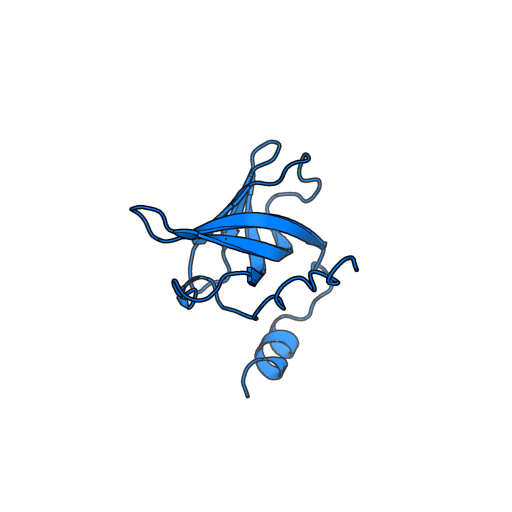366 5.357 3.846 1.00 97.31 79 LEU A O 1
ATOM 611 N N . GLU A 1 80 ? 4.541 6.500 2.322 1.00 97.69 80 GLU A N 1
ATOM 612 C CA . GLU A 1 80 ? 4.038 7.806 2.750 1.00 97.69 80 GLU A CA 1
ATOM 613 C C . GLU A 1 80 ? 2.711 8.081 2.033 1.00 97.69 80 GLU A C 1
ATOM 615 O O . GLU A 1 80 ? 2.687 8.418 0.842 1.00 97.69 80 GLU A O 1
ATOM 620 N N . GLY A 1 81 ? 1.604 7.915 2.754 1.00 97.00 81 GLY A N 1
ATOM 621 C CA . GLY A 1 81 ? 0.249 8.064 2.244 1.00 97.00 81 GLY A CA 1
ATOM 622 C C . GLY A 1 81 ? -0.114 9.516 1.927 1.00 97.00 81 GLY A C 1
ATOM 623 O O . GLY A 1 81 ? 0.039 10.424 2.745 1.00 97.00 81 GLY A O 1
ATOM 624 N N . GLU A 1 82 ? -0.642 9.740 0.725 1.00 96.38 82 GLU A N 1
ATOM 625 C CA . GLU A 1 82 ? -1.140 11.041 0.263 1.00 96.38 82 GLU A CA 1
ATOM 626 C C . GLU A 1 82 ? -2.664 11.068 0.127 1.00 96.38 82 GLU A C 1
ATOM 628 O O . GLU A 1 82 ? -3.286 12.104 0.350 1.00 96.38 82 GLU A O 1
ATOM 633 N N . ILE A 1 83 ? -3.258 9.957 -0.319 1.00 96.50 83 ILE A N 1
ATOM 634 C CA . ILE A 1 83 ? -4.699 9.828 -0.559 1.00 96.50 83 ILE A CA 1
ATOM 635 C C . ILE A 1 83 ? -5.119 8.427 -0.137 1.00 96.50 83 ILE A C 1
ATOM 637 O O . ILE A 1 83 ? -4.506 7.453 -0.575 1.00 96.50 83 ILE A O 1
ATOM 641 N N . ILE A 1 84 ? -6.195 8.341 0.638 1.00 97.56 84 ILE A N 1
ATOM 642 C CA . ILE A 1 84 ? -6.944 7.114 0.895 1.00 97.56 84 ILE A CA 1
ATOM 643 C C . ILE A 1 84 ? -8.349 7.261 0.305 1.00 97.56 84 ILE A C 1
ATOM 645 O O . ILE A 1 84 ? -8.939 8.343 0.334 1.00 97.56 84 ILE A O 1
ATOM 649 N N . GLN A 1 85 ? -8.845 6.202 -0.326 1.00 97.06 85 GLN A N 1
ATOM 650 C CA . GLN A 1 85 ? -10.190 6.145 -0.890 1.00 97.06 85 GLN A CA 1
ATOM 651 C C . GLN A 1 85 ? -10.875 4.875 -0.404 1.00 97.06 85 GLN A C 1
ATOM 653 O O . GLN A 1 85 ? -10.314 3.790 -0.561 1.00 97.06 85 GLN A O 1
ATOM 658 N N . ASP A 1 86 ? -12.088 5.011 0.124 1.00 96.38 86 ASP A N 1
ATOM 659 C CA . ASP A 1 86 ? -12.971 3.881 0.397 1.00 96.38 86 ASP A CA 1
ATOM 660 C C . ASP A 1 86 ? -13.347 3.186 -0.921 1.00 96.38 86 ASP A C 1
ATOM 662 O O . ASP A 1 86 ? -13.854 3.807 -1.861 1.00 96.38 86 ASP A O 1
ATOM 666 N N . MET A 1 87 ? -13.057 1.890 -0.992 1.00 96.19 87 MET A N 1
ATOM 667 C CA . MET A 1 87 ? -13.343 1.020 -2.126 1.00 96.19 87 MET A CA 1
ATOM 668 C C . MET A 1 87 ? -14.298 -0.112 -1.733 1.00 96.19 87 MET A C 1
ATOM 670 O O . MET A 1 87 ? -14.392 -1.093 -2.460 1.00 96.19 87 MET A O 1
ATOM 674 N N . SER A 1 88 ? -15.041 0.001 -0.631 1.00 92.75 88 SER A N 1
ATOM 675 C CA . SER A 1 88 ? -15.954 -1.046 -0.140 1.00 92.75 88 SER A CA 1
ATOM 676 C C . SER A 1 88 ? -17.044 -1.434 -1.149 1.00 92.75 88 SER A C 1
ATOM 678 O O . SER A 1 88 ? -17.578 -2.536 -1.091 1.00 92.75 88 SER A O 1
ATOM 680 N N . GLY A 1 89 ? -17.365 -0.548 -2.098 1.00 92.00 89 GLY A N 1
ATOM 681 C CA . GLY A 1 89 ? -18.281 -0.823 -3.213 1.00 92.00 89 GLY A CA 1
ATOM 682 C C . GLY A 1 89 ? -17.621 -1.393 -4.477 1.00 92.00 89 GLY A C 1
ATOM 683 O O . GLY A 1 89 ? -18.293 -1.514 -5.500 1.00 92.00 89 GLY A O 1
ATOM 684 N N . LEU A 1 90 ? -16.315 -1.677 -4.459 1.00 91.69 90 LEU A N 1
ATOM 685 C CA . LEU A 1 90 ? -15.579 -2.205 -5.606 1.00 91.69 90 LEU A CA 1
ATOM 686 C C . LEU A 1 90 ? -15.802 -3.712 -5.751 1.00 91.69 90 LEU A C 1
ATOM 688 O O . LEU A 1 90 ? -15.505 -4.487 -4.845 1.00 91.69 90 LEU A O 1
ATOM 692 N N . ASP A 1 91 ? -16.223 -4.134 -6.939 1.00 90.75 91 ASP A N 1
ATOM 693 C CA . ASP A 1 91 ? -16.187 -5.540 -7.328 1.00 90.75 91 ASP A CA 1
ATOM 694 C C . ASP A 1 91 ? -14.738 -5.948 -7.644 1.00 90.75 91 ASP A C 1
ATOM 696 O O . ASP A 1 91 ? -1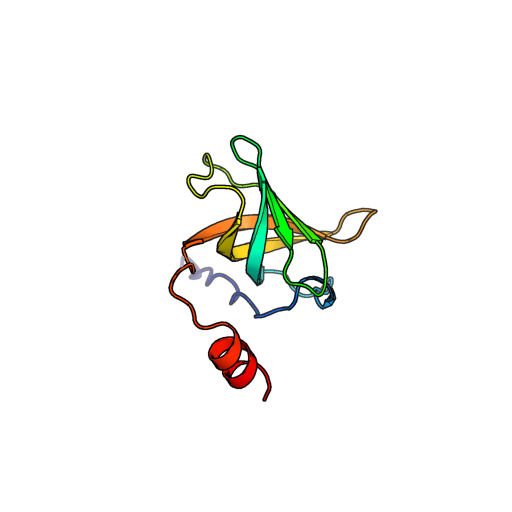4.139 -5.501 -8.630 1.00 90.75 91 ASP A O 1
ATOM 700 N N . MET A 1 92 ? -14.155 -6.775 -6.776 1.00 84.44 92 MET A N 1
ATOM 701 C CA . MET A 1 92 ? -12.755 -7.188 -6.882 1.00 84.44 92 MET A CA 1
ATOM 702 C C . MET A 1 92 ? -12.490 -8.148 -8.044 1.00 84.44 92 MET A C 1
ATOM 704 O O . MET A 1 92 ? -11.366 -8.174 -8.551 1.00 84.44 92 MET A O 1
ATOM 708 N N . ASP A 1 93 ? -13.493 -8.895 -8.500 1.00 87.31 93 ASP A N 1
ATOM 709 C CA . ASP A 1 93 ? -13.340 -9.807 -9.632 1.00 87.31 93 ASP A CA 1
ATOM 710 C C . ASP A 1 93 ? -13.272 -9.014 -10.940 1.00 87.31 93 ASP A C 1
ATOM 712 O O . ASP A 1 93 ? -12.387 -9.247 -11.770 1.00 87.31 93 ASP A O 1
ATOM 716 N N . LEU A 1 94 ? -14.132 -8.001 -11.089 1.00 88.38 94 LEU A N 1
ATOM 717 C CA . LEU A 1 94 ? -14.060 -7.056 -12.207 1.00 88.38 94 LEU A CA 1
ATOM 718 C C . LEU A 1 94 ? -12.794 -6.196 -12.153 1.00 88.38 94 LEU A C 1
ATOM 720 O O . LEU A 1 94 ? -12.168 -5.946 -13.187 1.00 88.38 94 LEU A O 1
ATOM 724 N N . TYR A 1 95 ? -12.383 -5.765 -10.957 1.00 86.00 95 TYR A N 1
ATOM 725 C CA . TYR A 1 95 ? -11.151 -5.001 -10.785 1.00 86.00 95 TYR A CA 1
ATOM 726 C C . TYR A 1 95 ? -9.950 -5.792 -11.313 1.00 86.00 95 TYR A C 1
ATOM 728 O O . TYR A 1 95 ? -9.235 -5.288 -12.179 1.00 86.00 95 TYR A O 1
ATOM 736 N N . LYS A 1 96 ? -9.782 -7.052 -10.894 1.00 82.00 96 LYS A N 1
ATOM 737 C CA . LYS A 1 96 ? -8.691 -7.929 -11.356 1.00 82.00 96 LYS A CA 1
ATOM 738 C C . LYS A 1 96 ? -8.680 -8.113 -12.876 1.00 82.00 96 LYS A C 1
ATOM 740 O O . LYS A 1 96 ? -7.605 -8.051 -13.474 1.00 82.00 96 LYS A O 1
ATOM 745 N N . GLN A 1 97 ? -9.847 -8.260 -13.509 1.00 85.81 97 GLN A N 1
ATOM 746 C CA . GLN A 1 97 ? -9.957 -8.326 -14.975 1.00 85.81 97 GLN A CA 1
ATOM 747 C C . GLN A 1 97 ? -9.506 -7.030 -15.663 1.00 85.81 97 GLN A C 1
ATOM 749 O O . GLN A 1 97 ? -8.904 -7.083 -16.727 1.00 85.81 97 GLN A O 1
ATOM 754 N N . SER A 1 98 ? -9.764 -5.864 -15.061 1.00 82.62 98 SER A N 1
ATOM 755 C CA . SER A 1 98 ? -9.411 -4.568 -15.662 1.00 82.62 98 SER A CA 1
ATOM 756 C C . SER A 1 98 ? -7.916 -4.226 -15.622 1.00 82.62 98 SER A C 1
ATOM 758 O O . SER A 1 98 ? -7.466 -3.380 -16.392 1.00 82.62 98 SER A O 1
ATOM 760 N N . ILE A 1 99 ? -7.153 -4.843 -14.714 1.00 75.69 99 ILE A N 1
ATOM 761 C CA . ILE A 1 99 ? -5.721 -4.549 -14.515 1.00 75.69 99 ILE A CA 1
ATOM 762 C C . ILE A 1 99 ? -4.843 -5.648 -15.127 1.00 75.69 99 ILE A C 1
ATOM 764 O O . ILE A 1 99 ? -3.683 -5.395 -15.441 1.00 75.69 99 ILE A O 1
ATOM 768 N N . SER A 1 100 ? -5.395 -6.853 -15.304 1.00 60.88 100 SER A N 1
ATOM 769 C CA . SER A 1 100 ? -4.750 -7.954 -16.021 1.00 60.88 100 SER A CA 1
ATOM 770 C C . SER A 1 100 ? -4.906 -7.725 -17.527 1.00 60.88 100 SER A C 1
ATOM 772 O O . SER A 1 100 ? -5.870 -8.195 -18.127 1.00 60.88 100 SER A O 1
ATOM 774 N N . ILE A 1 101 ? -3.995 -6.947 -18.117 1.00 44.41 101 ILE A N 1
ATOM 775 C CA . ILE A 1 101 ? -3.843 -6.814 -19.577 1.00 44.41 101 ILE A CA 1
ATOM 776 C C . ILE A 1 101 ? -2.758 -7.778 -20.047 1.00 44.41 101 ILE A C 1
ATOM 778 O O . ILE A 1 101 ? -1.674 -7.771 -19.420 1.00 44.41 101 ILE A O 1
#